Protein AF-A0A897N5T6-F1 (afdb_monomer_lite)

Radius of gyration: 13.93 Å; chains: 1; bounding box: 29×37×34 Å

pLDDT: mean 76.49, std 18.87, range [32.38, 97.38]

Secondary structure (DSSP, 8-state):
-----EEEEEETTEEEEEESEEEEEEEETTEEEEEETT--EEEEESEEEEEES-EEEEEEETTS-EEEEEE-S-EE-GGGEEE------TT--------EEEEEEEEEEETT-

Foldseek 3Di:
DQKFKWWWWQDPVGIDIGGQWQKWFQPDVQKIWTAGPVGDIDIDGTFTFWIAAWWWWWWQAPVRDTDTAIAHGTWGHDPQWTFTDHDDDPPDPDRDRDDRTGTGTRMIGHPVD

Sequence (113 aa):
MTTENNVMILTDDGIEQHTNLADIAEVMDGKLQIADLDGNRELVPGTIFGASGRWKMWHENDHGEIERFVAEKPLTMPGDFTRFWFDTDENVVECRLKQERVGRIKRLRRADL

Structure (mmCIF, N/CA/C/O backbone):
data_AF-A0A897N5T6-F1
#
_entry.id   AF-A0A897N5T6-F1
#
loop_
_atom_site.group_PDB
_atom_site.id
_atom_site.type_symbol
_atom_site.label_atom_id
_atom_site.label_alt_id
_atom_site.label_comp_id
_atom_site.label_asym_id
_atom_site.label_entity_id
_atom_site.label_seq_id
_atom_site.pdbx_PDB_ins_code
_atom_site.Cartn_x
_atom_site.Cartn_y
_atom_site.Cartn_z
_atom_site.occupancy
_atom_site.B_iso_or_equiv
_atom_site.auth_seq_id
_atom_site.auth_comp_id
_atom_site.auth_asym_id
_atom_site.auth_atom_id
_atom_site.pdbx_PDB_model_num
ATOM 1 N N . MET A 1 1 ? 1.073 21.127 8.623 1.00 42.16 1 MET A N 1
ATOM 2 C CA . MET A 1 1 ? 0.322 19.960 9.126 1.00 42.16 1 MET A CA 1
ATOM 3 C C . MET A 1 1 ? 1.079 18.730 8.671 1.00 42.16 1 MET A C 1
ATOM 5 O O . MET A 1 1 ? 1.257 18.573 7.471 1.00 42.16 1 MET A O 1
ATOM 9 N N . THR A 1 2 ? 1.620 17.935 9.588 1.00 50.91 2 THR A N 1
ATOM 10 C CA . THR A 1 2 ? 2.157 16.608 9.266 1.00 50.91 2 THR A CA 1
ATOM 11 C C . THR A 1 2 ? 0.975 15.715 8.921 1.00 50.91 2 THR A C 1
ATOM 13 O O . THR A 1 2 ? 0.148 15.440 9.784 1.00 50.91 2 THR A O 1
ATOM 16 N N . THR A 1 3 ? 0.837 15.338 7.653 1.00 57.62 3 THR A N 1
ATOM 17 C CA . THR A 1 3 ? -0.160 14.347 7.239 1.00 57.62 3 THR A CA 1
ATOM 18 C C . THR A 1 3 ? 0.188 13.035 7.931 1.00 57.62 3 THR A C 1
ATOM 20 O O . THR A 1 3 ? 1.291 12.529 7.739 1.00 57.62 3 THR A O 1
ATOM 23 N N . GLU A 1 4 ? -0.704 12.511 8.769 1.00 74.06 4 GLU A N 1
ATOM 24 C CA . GLU A 1 4 ? -0.477 11.222 9.419 1.00 74.06 4 GLU A CA 1
ATOM 25 C C . GLU A 1 4 ? -0.379 10.112 8.363 1.00 74.06 4 GLU A C 1
ATOM 27 O O . GLU A 1 4 ? -1.181 10.043 7.422 1.00 74.06 4 GLU A O 1
ATOM 32 N N . ASN A 1 5 ? 0.637 9.259 8.511 1.00 81.25 5 ASN A N 1
ATOM 33 C CA . ASN A 1 5 ? 0.808 8.084 7.669 1.00 81.25 5 ASN A CA 1
ATOM 34 C C . ASN A 1 5 ? -0.231 7.034 8.087 1.00 81.25 5 ASN A C 1
ATOM 36 O O . ASN A 1 5 ? -0.169 6.513 9.202 1.00 81.25 5 ASN A O 1
ATOM 40 N N . ASN A 1 6 ? -1.167 6.715 7.198 1.00 88.56 6 ASN A N 1
ATOM 41 C CA . ASN A 1 6 ? -2.135 5.640 7.397 1.00 88.56 6 ASN A CA 1
ATOM 42 C C . ASN A 1 6 ? -2.316 4.832 6.114 1.00 88.56 6 ASN A C 1
ATOM 44 O O . ASN A 1 6 ? -1.971 5.295 5.026 1.00 88.56 6 ASN A O 1
ATOM 48 N N . VAL A 1 7 ? -2.842 3.623 6.267 1.00 90.50 7 VAL A N 1
ATOM 49 C CA . VAL A 1 7 ? -3.160 2.706 5.175 1.00 90.50 7 VAL A CA 1
ATOM 50 C C . VAL A 1 7 ? -4.598 2.244 5.351 1.00 90.50 7 VAL A 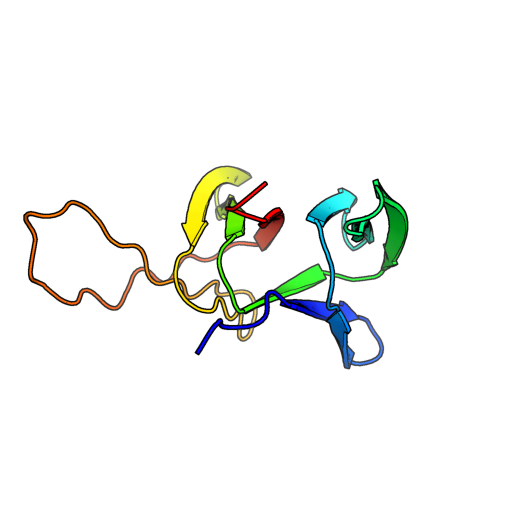C 1
ATOM 52 O O . VAL A 1 7 ? -5.013 1.892 6.451 1.00 90.50 7 VAL A O 1
ATOM 55 N N . MET A 1 8 ? -5.358 2.261 4.265 1.00 91.38 8 MET A N 1
ATOM 56 C CA . MET A 1 8 ? -6.685 1.672 4.176 1.00 91.38 8 MET A CA 1
ATOM 57 C C . MET A 1 8 ? -6.552 0.280 3.566 1.00 91.38 8 MET A C 1
ATOM 59 O O . MET A 1 8 ? -5.914 0.124 2.522 1.00 91.38 8 MET A O 1
ATOM 63 N N . ILE A 1 9 ? -7.154 -0.717 4.200 1.00 92.00 9 ILE A N 1
ATOM 64 C CA . ILE A 1 9 ? -7.186 -2.109 3.758 1.00 92.00 9 ILE A CA 1
ATOM 65 C C . ILE A 1 9 ? -8.633 -2.452 3.425 1.00 92.00 9 ILE A C 1
ATOM 67 O O . ILE A 1 9 ? -9.528 -2.189 4.220 1.00 92.00 9 ILE A O 1
ATOM 71 N N . LEU A 1 10 ? -8.865 -3.013 2.242 1.00 91.25 10 LEU A N 1
ATOM 72 C CA . LEU A 1 10 ? -10.154 -3.582 1.871 1.00 91.25 10 LEU A CA 1
ATOM 73 C C . LEU A 1 10 ? -10.194 -5.040 2.339 1.00 91.25 10 LEU A C 1
ATOM 75 O O . LEU A 1 10 ? -9.399 -5.860 1.868 1.00 91.25 10 LEU A O 1
ATOM 79 N N . THR A 1 11 ? -11.101 -5.333 3.262 1.00 91.44 11 THR A N 1
ATOM 80 C CA . THR A 1 11 ? -11.414 -6.661 3.798 1.00 91.44 11 THR A CA 1
ATOM 81 C C . THR A 1 11 ? -12.807 -7.095 3.331 1.00 91.44 11 THR A C 1
ATOM 83 O O . THR A 1 11 ? -13.541 -6.315 2.718 1.00 91.44 11 THR A O 1
ATOM 86 N N . ASP A 1 12 ? -13.188 -8.343 3.617 1.00 89.81 12 ASP A N 1
ATOM 87 C CA . ASP A 1 12 ? -14.532 -8.855 3.301 1.00 89.81 12 ASP A CA 1
ATOM 88 C C . ASP A 1 12 ? -15.639 -8.107 4.075 1.00 89.81 12 ASP A C 1
ATOM 90 O O . ASP A 1 12 ? -16.778 -8.030 3.611 1.00 89.81 12 ASP A O 1
ATOM 94 N N . ASP A 1 13 ? -15.294 -7.516 5.225 1.00 92.25 13 ASP A N 1
ATOM 95 C CA . ASP A 1 13 ? -16.210 -6.785 6.107 1.00 92.25 13 ASP A CA 1
ATOM 96 C C . ASP A 1 13 ? -16.267 -5.273 5.807 1.00 92.25 13 ASP A C 1
ATOM 98 O O . ASP A 1 13 ? -17.145 -4.566 6.312 1.00 92.25 13 ASP A O 1
ATOM 102 N N . GLY A 1 14 ? -15.362 -4.755 4.968 1.00 90.50 14 GLY A N 1
ATOM 103 C CA . GLY A 1 14 ? -15.343 -3.351 4.559 1.00 90.50 14 GLY A CA 1
ATOM 104 C C . GLY A 1 14 ? -13.942 -2.757 4.446 1.00 90.50 14 GLY A C 1
ATOM 105 O O . GLY A 1 14 ? -12.974 -3.440 4.137 1.00 90.50 14 GLY A O 1
ATOM 106 N N . ILE A 1 15 ? -13.835 -1.439 4.639 1.00 91.06 15 ILE A N 1
ATOM 107 C CA . ILE A 1 15 ? -12.551 -0.729 4.602 1.00 91.06 15 ILE A CA 1
ATOM 108 C C . ILE A 1 15 ? -12.086 -0.478 6.035 1.00 91.06 15 ILE A C 1
ATOM 110 O O . ILE A 1 15 ? -12.745 0.238 6.789 1.00 91.06 15 ILE A O 1
ATOM 114 N N . GLU A 1 16 ? -10.924 -1.020 6.377 1.00 93.19 16 GLU A N 1
ATOM 115 C CA . GLU A 1 16 ? -10.265 -0.848 7.668 1.00 93.19 16 GLU A CA 1
ATOM 116 C C . GLU A 1 16 ? -9.111 0.147 7.555 1.00 93.19 16 GLU A C 1
ATOM 118 O O . GLU A 1 16 ? -8.342 0.134 6.593 1.00 93.19 16 GLU A O 1
ATOM 123 N N . GLN A 1 17 ? -8.981 1.034 8.540 1.00 92.12 17 GLN A N 1
ATOM 124 C CA . GLN A 1 17 ? -7.905 2.019 8.587 1.00 92.12 17 GLN A CA 1
ATOM 125 C C . GLN A 1 17 ? -6.856 1.606 9.617 1.00 92.12 17 GLN A C 1
ATOM 127 O O . GLN A 1 17 ? -7.155 1.478 10.802 1.00 92.12 17 GLN A O 1
ATOM 132 N N . HIS A 1 18 ? -5.606 1.505 9.174 1.00 92.25 18 HIS A N 1
ATOM 133 C CA . HIS A 1 18 ? -4.453 1.213 10.015 1.00 92.25 18 HIS A CA 1
ATOM 134 C C . HIS A 1 18 ? -3.530 2.428 10.105 1.00 92.25 18 HIS A C 1
ATOM 136 O O . HIS A 1 18 ? -3.191 3.064 9.102 1.00 92.25 18 HIS A O 1
ATOM 142 N N . THR A 1 19 ? -3.103 2.745 11.321 1.00 90.56 19 THR A N 1
ATOM 143 C CA . THR A 1 19 ? -2.158 3.824 11.635 1.00 90.56 19 THR A CA 1
ATOM 144 C C . THR A 1 19 ? -0.897 3.239 12.273 1.00 90.56 19 THR A C 1
ATOM 146 O O . THR A 1 19 ? -0.855 2.056 12.598 1.00 90.56 19 THR A O 1
ATOM 149 N N . ASN A 1 20 ? 0.156 4.050 12.434 1.00 88.94 20 ASN A N 1
ATOM 150 C CA . ASN A 1 20 ? 1.417 3.639 13.078 1.00 88.94 20 ASN A CA 1
ATOM 151 C C . ASN A 1 20 ? 2.109 2.426 12.425 1.00 88.94 20 ASN A C 1
ATOM 153 O O . ASN A 1 20 ? 2.764 1.633 13.097 1.00 88.94 20 ASN A O 1
ATOM 157 N N . LEU A 1 21 ? 2.003 2.308 11.101 1.00 91.69 21 LEU A N 1
ATOM 158 C CA . LEU A 1 21 ? 2.660 1.248 10.340 1.00 91.69 21 LEU A CA 1
ATOM 159 C C . LEU A 1 21 ? 4.035 1.693 9.841 1.00 91.69 21 LEU A C 1
ATOM 161 O O . LEU A 1 21 ? 4.182 2.814 9.353 1.00 91.69 21 LEU A O 1
ATOM 165 N N . ALA A 1 22 ? 5.029 0.813 9.914 1.00 93.50 22 ALA A N 1
ATOM 166 C CA . ALA A 1 22 ? 6.328 0.980 9.265 1.00 93.50 22 ALA A CA 1
ATOM 167 C C . ALA A 1 22 ? 6.325 0.435 7.829 1.00 93.50 22 ALA A C 1
ATOM 169 O O . ALA A 1 22 ? 6.913 1.036 6.923 1.00 93.50 22 ALA A O 1
ATOM 170 N N . ASP A 1 23 ? 5.676 -0.710 7.631 1.00 94.81 23 ASP A N 1
ATOM 171 C CA . ASP A 1 23 ? 5.676 -1.466 6.382 1.00 94.81 23 ASP A CA 1
ATOM 172 C C . ASP A 1 23 ? 4.398 -2.300 6.283 1.00 94.81 23 ASP A C 1
ATOM 174 O O . ASP A 1 23 ? 3.913 -2.832 7.279 1.00 94.81 23 ASP A O 1
ATOM 178 N N . ILE A 1 24 ? 3.861 -2.430 5.080 1.00 95.25 24 ILE A N 1
ATOM 179 C CA . ILE A 1 24 ? 2.770 -3.346 4.770 1.00 95.25 24 ILE A CA 1
ATOM 180 C C . ILE A 1 24 ? 3.026 -3.956 3.401 1.00 95.25 24 ILE A C 1
ATOM 182 O O . ILE A 1 24 ? 3.309 -3.239 2.442 1.00 95.25 24 ILE A O 1
ATOM 186 N N . ALA A 1 25 ? 2.949 -5.277 3.304 1.00 95.50 25 ALA A N 1
ATOM 187 C CA . ALA A 1 25 ? 3.234 -6.007 2.078 1.00 95.50 25 ALA A CA 1
ATOM 188 C C . ALA A 1 25 ? 2.219 -7.123 1.855 1.00 95.50 25 ALA A C 1
ATOM 190 O O . ALA A 1 25 ? 1.930 -7.893 2.765 1.00 95.50 25 ALA A O 1
ATOM 191 N N . GLU A 1 26 ? 1.736 -7.258 0.628 1.00 93.50 26 GLU A N 1
ATOM 192 C CA . GLU A 1 26 ? 1.048 -8.455 0.172 1.00 93.50 26 GLU A CA 1
ATOM 193 C C . GLU A 1 26 ? 2.066 -9.593 0.078 1.00 93.50 26 GLU A C 1
ATOM 195 O O . GLU A 1 26 ? 3.010 -9.550 -0.712 1.00 93.50 26 GLU A O 1
ATOM 200 N N . VAL A 1 27 ? 1.899 -10.596 0.939 1.00 93.38 27 VAL A N 1
ATOM 201 C CA . VAL A 1 27 ? 2.794 -11.765 1.008 1.00 93.38 27 VAL A CA 1
ATOM 202 C C . VAL A 1 27 ? 2.198 -12.985 0.309 1.00 93.38 27 VAL A C 1
ATOM 204 O O . VAL A 1 27 ? 2.922 -13.910 -0.050 1.00 93.38 27 VAL A O 1
ATOM 207 N N . MET A 1 28 ? 0.881 -12.983 0.119 1.00 91.00 28 MET A N 1
ATOM 208 C CA . MET A 1 28 ? 0.111 -13.915 -0.701 1.00 91.00 28 MET A CA 1
ATOM 209 C C . MET A 1 28 ? -1.204 -13.235 -1.092 1.00 91.00 28 MET A C 1
ATOM 211 O O . MET A 1 28 ? -1.613 -12.283 -0.429 1.00 91.00 28 MET A O 1
ATOM 215 N N . ASP A 1 29 ? -1.870 -13.732 -2.133 1.00 87.12 29 ASP A N 1
ATOM 216 C CA . ASP A 1 29 ? -3.132 -13.151 -2.600 1.00 87.12 29 ASP A CA 1
ATOM 217 C C . ASP A 1 29 ? -4.151 -13.074 -1.449 1.00 87.12 29 ASP A C 1
ATOM 219 O O . ASP A 1 29 ? -4.384 -14.054 -0.732 1.00 87.12 29 ASP A O 1
ATOM 223 N N . GLY A 1 30 ? -4.680 -11.872 -1.218 1.00 88.6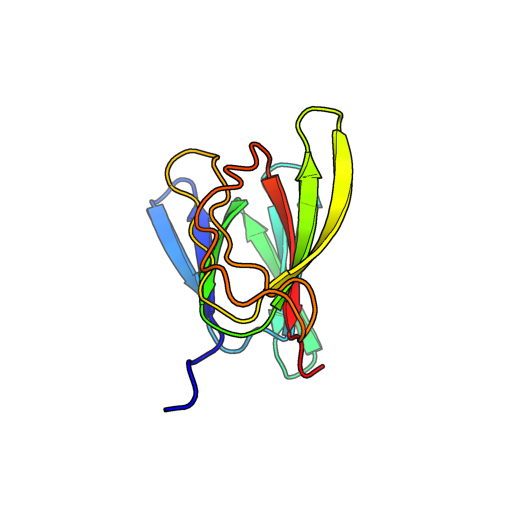9 30 GLY A N 1
ATOM 224 C CA . GLY A 1 30 ? -5.615 -11.583 -0.130 1.00 88.69 30 GLY A CA 1
ATOM 225 C C . GLY A 1 30 ? -5.043 -11.656 1.293 1.00 88.69 30 GLY A C 1
ATOM 226 O O . GLY A 1 30 ? -5.829 -11.629 2.241 1.00 88.69 30 GLY A O 1
ATOM 227 N N . LYS A 1 31 ? -3.716 -11.753 1.492 1.00 94.62 31 LYS A N 1
ATOM 228 C CA . LYS A 1 31 ? -3.103 -11.573 2.822 1.00 94.62 31 LYS A CA 1
ATOM 229 C C . LYS A 1 31 ? -1.935 -10.600 2.823 1.00 94.62 31 LYS A C 1
ATOM 231 O O . LYS A 1 31 ? -0.951 -10.740 2.090 1.00 94.62 31 LYS A O 1
ATOM 236 N N . LEU A 1 32 ? -2.003 -9.686 3.778 1.00 96.12 32 LEU A N 1
ATOM 237 C CA . LEU A 1 32 ? -1.014 -8.656 4.022 1.00 96.12 32 LEU A CA 1
ATOM 238 C C . LEU A 1 32 ? -0.223 -8.999 5.284 1.00 96.12 32 LEU A C 1
ATOM 240 O O . LEU A 1 32 ? -0.782 -9.424 6.292 1.00 96.12 32 LEU A O 1
ATOM 244 N N . GLN A 1 33 ? 1.088 -8.803 5.237 1.00 97.38 33 GLN A N 1
ATOM 245 C CA . GLN A 1 33 ? 1.916 -8.688 6.424 1.00 97.38 33 GLN A CA 1
ATOM 246 C C . GLN A 1 33 ? 2.060 -7.213 6.766 1.00 97.38 33 GLN A C 1
ATOM 248 O O . GLN A 1 33 ? 2.544 -6.434 5.946 1.00 97.38 33 GLN A O 1
ATOM 253 N N . ILE A 1 34 ? 1.667 -6.855 7.981 1.00 95.44 34 ILE A N 1
ATOM 254 C CA . ILE A 1 34 ? 1.821 -5.518 8.541 1.00 95.44 34 ILE A CA 1
ATOM 255 C C . ILE A 1 34 ? 2.982 -5.543 9.529 1.00 95.44 34 ILE A C 1
ATOM 257 O O . ILE A 1 34 ? 3.120 -6.494 10.297 1.00 95.44 34 ILE A O 1
ATOM 261 N N . ALA A 1 35 ? 3.809 -4.503 9.505 1.00 96.06 35 ALA A N 1
ATOM 262 C CA . ALA A 1 35 ? 4.790 -4.210 10.535 1.00 96.06 35 ALA A CA 1
ATOM 263 C C . ALA A 1 35 ? 4.510 -2.834 11.149 1.00 96.06 35 ALA A C 1
ATOM 265 O O . ALA A 1 35 ? 4.380 -1.846 10.419 1.00 96.06 35 ALA A O 1
ATOM 266 N N . ASP A 1 36 ? 4.448 -2.764 12.476 1.00 93.38 36 ASP A N 1
ATOM 267 C CA . ASP A 1 36 ? 4.340 -1.499 13.205 1.00 93.38 36 ASP A CA 1
ATOM 268 C C . ASP A 1 36 ? 5.709 -0.799 13.342 1.00 93.38 36 ASP A C 1
ATOM 270 O O . ASP A 1 36 ? 6.740 -1.290 12.868 1.00 93.38 36 ASP A O 1
ATOM 274 N N . LEU A 1 37 ? 5.724 0.384 13.962 1.00 90.69 37 LEU A N 1
ATOM 275 C CA . LEU A 1 37 ? 6.957 1.153 14.195 1.00 90.69 37 LEU A CA 1
ATOM 276 C C . LEU A 1 37 ? 7.904 0.517 15.220 1.00 90.69 37 LEU A C 1
ATOM 278 O O . LEU A 1 37 ? 9.098 0.811 15.186 1.00 90.69 37 LEU A O 1
ATOM 282 N N . ASP A 1 38 ? 7.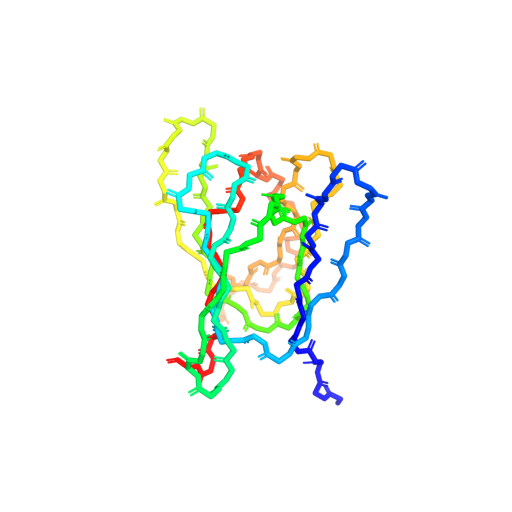392 -0.358 16.084 1.00 91.44 38 ASP A N 1
ATOM 283 C CA . ASP A 1 38 ? 8.175 -1.091 17.081 1.00 91.44 38 ASP A CA 1
ATOM 284 C C . ASP A 1 38 ? 8.790 -2.378 16.493 1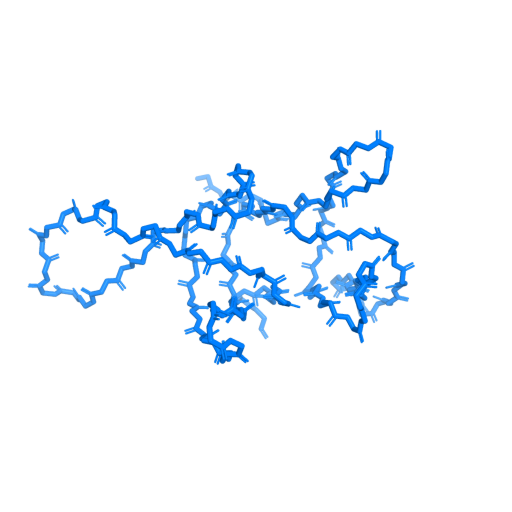.00 91.44 38 ASP A C 1
ATOM 286 O O . ASP A 1 38 ? 9.619 -3.039 17.122 1.00 91.44 38 ASP A O 1
ATOM 290 N N . GLY A 1 39 ? 8.429 -2.715 15.252 1.00 89.81 39 GLY A N 1
ATOM 291 C CA . GLY A 1 39 ? 8.911 -3.877 14.518 1.00 89.81 39 GLY A CA 1
ATOM 292 C C . GLY A 1 39 ? 8.107 -5.152 14.767 1.00 89.81 39 GLY A C 1
ATOM 293 O O . GLY A 1 39 ? 8.499 -6.206 14.248 1.00 89.81 39 GLY A O 1
ATOM 294 N N . ASN A 1 40 ? 6.994 -5.085 15.506 1.00 95.31 40 ASN A N 1
ATOM 295 C CA . ASN A 1 40 ? 6.065 -6.206 15.615 1.00 95.31 40 ASN A CA 1
ATOM 296 C C . ASN A 1 40 ? 5.415 -6.453 14.258 1.00 95.31 40 ASN A C 1
ATOM 298 O O . ASN A 1 40 ? 5.217 -5.530 13.467 1.00 95.31 40 ASN A O 1
ATOM 302 N N . ARG A 1 41 ? 5.101 -7.719 13.976 1.00 96.12 41 ARG A N 1
ATOM 303 C CA . ARG A 1 41 ? 4.528 -8.132 12.696 1.00 96.12 41 ARG A CA 1
ATOM 304 C C . ARG A 1 41 ? 3.296 -8.984 12.897 1.00 96.12 41 ARG A C 1
ATOM 306 O O . ARG A 1 41 ? 3.316 -9.913 13.702 1.00 96.12 41 ARG A O 1
ATOM 313 N N . GLU A 1 42 ? 2.287 -8.734 12.082 1.00 96.12 42 GLU A N 1
ATOM 314 C CA . GLU A 1 42 ? 1.064 -9.526 12.035 1.00 96.12 42 GLU A CA 1
ATOM 315 C C . GLU A 1 42 ? 0.641 -9.813 10.594 1.00 96.12 42 GLU A C 1
ATOM 317 O O . GLU A 1 42 ? 1.077 -9.148 9.651 1.00 96.12 42 GLU A O 1
ATOM 322 N N . LEU A 1 43 ? -0.174 -10.852 10.425 1.00 96.50 43 LEU A N 1
ATOM 323 C CA . LEU A 1 43 ? -0.804 -11.186 9.154 1.00 96.50 43 LEU A CA 1
ATOM 324 C C . LEU A 1 43 ? -2.281 -10.831 9.239 1.00 96.50 43 LEU A C 1
ATOM 326 O O . LEU A 1 43 ? -2.971 -11.327 10.128 1.00 96.50 43 LEU A O 1
ATOM 330 N N . VAL A 1 44 ? -2.758 -10.046 8.281 1.00 94.62 44 VAL A N 1
ATOM 331 C CA . VAL A 1 44 ? -4.165 -9.662 8.168 1.00 94.62 44 VAL A CA 1
ATOM 332 C C . VAL A 1 44 ? -4.716 -10.064 6.797 1.00 94.62 44 VAL A C 1
ATOM 334 O O . VAL A 1 44 ? -3.975 -10.040 5.806 1.00 94.62 44 VAL A O 1
ATOM 337 N N . PRO A 1 45 ? -5.987 -10.482 6.707 1.00 94.94 45 PRO A N 1
ATOM 338 C CA . PRO A 1 45 ? -6.646 -10.664 5.421 1.00 94.94 45 PRO A CA 1
ATOM 339 C C . PRO A 1 45 ? -6.924 -9.304 4.764 1.00 94.94 45 PRO A C 1
ATOM 341 O O . PRO A 1 45 ? -7.152 -8.314 5.452 1.00 94.94 45 PRO A O 1
ATOM 344 N N . GLY A 1 46 ? -6.926 -9.261 3.433 1.00 92.56 46 GLY A N 1
ATOM 345 C CA . GLY A 1 46 ? -7.345 -8.091 2.662 1.00 92.56 46 GLY A CA 1
ATOM 346 C C . GLY A 1 46 ? -6.357 -7.658 1.584 1.00 92.56 46 GLY A C 1
ATOM 347 O O . GLY A 1 46 ? -5.385 -8.347 1.271 1.00 92.56 46 GLY A O 1
ATOM 348 N N . THR A 1 47 ? -6.636 -6.501 0.988 1.00 90.69 47 THR A N 1
ATOM 349 C CA . THR A 1 47 ? -5.804 -5.860 -0.044 1.00 90.69 47 THR A CA 1
ATOM 350 C C . THR A 1 47 ? -5.607 -4.385 0.285 1.00 90.69 47 THR A C 1
ATOM 352 O O . THR A 1 47 ? -6.500 -3.735 0.824 1.00 90.69 47 THR A O 1
ATOM 355 N N . ILE A 1 48 ? -4.434 -3.835 -0.031 1.00 89.94 48 ILE A N 1
ATOM 356 C CA . ILE A 1 48 ? -4.148 -2.411 0.174 1.00 89.94 48 ILE A CA 1
ATOM 357 C C . ILE A 1 48 ? -5.080 -1.590 -0.728 1.00 89.94 48 ILE A C 1
ATOM 359 O O . ILE A 1 48 ? -5.007 -1.697 -1.947 1.00 89.94 48 ILE A O 1
ATOM 363 N N . PHE A 1 49 ? -5.940 -0.767 -0.128 1.00 85.56 49 PHE A N 1
ATOM 364 C CA . PHE A 1 49 ? -6.939 0.063 -0.814 1.00 85.56 49 PHE A CA 1
ATOM 365 C C . PHE A 1 49 ? -6.482 1.513 -1.017 1.00 85.56 49 PHE A C 1
ATOM 367 O O . PHE A 1 49 ? -6.933 2.227 -1.912 1.00 85.56 49 PHE A O 1
ATOM 374 N N . GLY A 1 50 ? -5.588 1.999 -0.170 1.00 84.75 50 GLY A N 1
ATOM 375 C CA . GLY A 1 50 ? -5.076 3.357 -0.263 1.00 84.75 50 GLY A CA 1
ATOM 376 C C . GLY A 1 50 ? -4.213 3.694 0.933 1.00 84.75 50 GLY A C 1
ATOM 377 O O . GLY A 1 50 ? -4.091 2.903 1.863 1.00 84.75 50 GLY A O 1
ATOM 378 N N . ALA A 1 51 ? -3.601 4.867 0.914 1.00 85.62 51 ALA A N 1
ATOM 379 C CA . ALA A 1 51 ? -2.771 5.324 2.015 1.00 85.62 51 ALA A CA 1
ATOM 380 C C . ALA A 1 51 ? -2.633 6.841 2.000 1.00 85.62 51 ALA A C 1
ATOM 382 O O . ALA A 1 51 ? -2.429 7.432 0.942 1.00 85.62 51 ALA A O 1
ATOM 383 N N . SER A 1 52 ? -2.683 7.495 3.157 1.00 83.31 52 SER A N 1
ATOM 384 C CA . SER A 1 52 ? -2.247 8.889 3.270 1.00 83.31 52 SER A CA 1
ATOM 385 C C . SER A 1 52 ? -0.835 8.978 3.830 1.00 83.31 52 SER A C 1
ATOM 387 O O . SER A 1 52 ? -0.396 8.103 4.575 1.00 83.31 52 SER A O 1
ATOM 389 N N . GLY A 1 53 ? -0.125 10.051 3.481 1.00 78.94 53 GLY A N 1
ATOM 390 C CA . GLY A 1 53 ? 1.241 10.298 3.941 1.00 78.94 53 GLY A CA 1
ATOM 391 C C . GLY A 1 53 ? 2.312 9.918 2.917 1.00 78.94 53 GLY A C 1
ATOM 392 O O . GLY A 1 53 ? 2.007 9.755 1.734 1.00 78.94 53 GLY A O 1
ATOM 393 N N . ARG A 1 54 ? 3.573 9.831 3.362 1.00 80.69 54 ARG A N 1
ATOM 394 C CA . ARG A 1 54 ? 4.721 9.562 2.477 1.00 80.69 54 ARG A CA 1
ATOM 395 C C . ARG A 1 54 ? 5.112 8.088 2.497 1.00 80.69 54 ARG A C 1
ATOM 397 O O . ARG A 1 54 ? 5.572 7.577 3.521 1.00 80.69 54 ARG A O 1
ATOM 404 N N . TRP A 1 55 ? 5.017 7.436 1.341 1.00 84.62 55 TRP A N 1
ATOM 405 C CA . TRP A 1 55 ? 5.255 5.998 1.195 1.00 84.62 55 TRP A CA 1
ATOM 406 C C . TRP A 1 55 ? 6.158 5.693 -0.000 1.00 84.62 55 TRP A C 1
ATOM 408 O O . TRP A 1 55 ? 6.001 6.256 -1.079 1.00 84.62 55 TRP A O 1
ATOM 418 N N . LYS A 1 56 ? 7.087 4.755 0.175 1.00 85.81 56 LYS A N 1
ATOM 419 C CA . LYS A 1 56 ? 7.703 3.999 -0.916 1.00 85.81 56 LYS A CA 1
ATOM 420 C C . LYS A 1 56 ? 6.705 2.915 -1.320 1.00 85.81 56 LYS A C 1
ATOM 422 O O . LYS A 1 56 ? 6.290 2.124 -0.475 1.00 85.81 56 LYS A O 1
ATOM 427 N N . MET A 1 57 ? 6.308 2.903 -2.583 1.00 85.44 57 MET A N 1
ATOM 428 C CA . MET A 1 57 ? 5.268 2.038 -3.128 1.00 85.44 57 MET A CA 1
ATOM 429 C C . MET A 1 57 ? 5.869 1.041 -4.111 1.00 85.44 57 MET A C 1
ATOM 431 O O . MET A 1 57 ? 6.678 1.420 -4.957 1.00 85.44 57 MET A O 1
ATOM 435 N N . TRP A 1 58 ? 5.430 -0.212 -4.016 1.00 88.88 58 TRP A N 1
ATOM 436 C CA . TRP A 1 58 ? 5.629 -1.234 -5.036 1.00 88.88 58 TRP A CA 1
ATOM 437 C C . TRP A 1 58 ? 4.271 -1.552 -5.642 1.00 88.88 58 TRP A C 1
ATOM 439 O O . TRP A 1 58 ? 3.357 -1.975 -4.929 1.00 88.88 58 TRP A O 1
ATOM 449 N N . HIS A 1 59 ? 4.146 -1.320 -6.939 1.00 83.88 59 HIS A N 1
ATOM 450 C CA . HIS A 1 59 ? 2.911 -1.475 -7.697 1.00 83.88 59 HIS A CA 1
ATOM 451 C C . HIS A 1 59 ? 3.124 -2.533 -8.775 1.00 83.88 59 HIS A C 1
ATOM 453 O O . HIS A 1 59 ? 4.137 -2.507 -9.466 1.00 83.88 59 HIS A O 1
ATOM 459 N N . GLU A 1 60 ? 2.212 -3.494 -8.850 1.00 83.88 60 GLU A N 1
ATOM 460 C CA . GLU A 1 60 ? 2.173 -4.500 -9.909 1.00 83.88 60 GLU A CA 1
ATOM 461 C C . GLU A 1 60 ? 1.312 -3.965 -11.049 1.00 83.88 60 GLU A C 1
ATOM 463 O O . GLU A 1 60 ? 0.117 -3.729 -10.849 1.00 83.88 60 GLU A O 1
ATOM 468 N N . ASN A 1 61 ? 1.915 -3.755 -12.220 1.00 81.12 61 ASN A N 1
ATOM 469 C CA . ASN A 1 61 ? 1.201 -3.294 -13.408 1.00 81.12 61 ASN A CA 1
ATOM 470 C C . ASN A 1 61 ? 0.368 -4.426 -14.051 1.00 81.12 61 ASN A C 1
ATOM 472 O O . ASN A 1 61 ? 0.397 -5.581 -13.626 1.00 81.12 61 ASN A O 1
ATOM 476 N N . ASP A 1 62 ? -0.389 -4.100 -15.095 1.00 77.56 62 ASP A N 1
ATOM 477 C CA . ASP A 1 62 ? -1.227 -5.038 -15.857 1.00 77.56 62 ASP A CA 1
ATOM 478 C C . ASP A 1 62 ? -0.437 -6.120 -16.617 1.00 77.56 62 ASP A C 1
ATOM 480 O O . ASP A 1 62 ? -1.008 -7.127 -17.041 1.00 77.56 62 ASP A O 1
ATOM 484 N N . HIS A 1 63 ? 0.880 -5.953 -16.738 1.00 79.25 63 HIS A N 1
ATOM 485 C CA . HIS A 1 63 ? 1.808 -6.946 -17.273 1.00 79.25 63 HIS A CA 1
ATOM 486 C C . HIS A 1 63 ? 2.443 -7.838 -16.188 1.00 79.25 63 HIS A C 1
ATOM 488 O O . HIS A 1 63 ? 3.221 -8.734 -16.522 1.00 79.25 63 HIS A O 1
ATOM 494 N N . GLY A 1 64 ? 2.110 -7.632 -14.907 1.00 80.88 64 GLY A N 1
ATOM 495 C CA . GLY A 1 64 ? 2.678 -8.372 -13.773 1.00 80.88 64 GLY A CA 1
ATOM 496 C C . GLY A 1 64 ? 4.085 -7.917 -13.370 1.00 80.88 64 GLY A C 1
ATOM 497 O O . GLY A 1 64 ? 4.783 -8.615 -12.632 1.00 80.88 64 GLY A O 1
ATOM 498 N N . GLU A 1 65 ? 4.542 -6.765 -13.861 1.00 81.81 65 GLU A N 1
ATOM 499 C CA . GLU A 1 65 ? 5.840 -6.196 -13.507 1.00 81.81 65 GLU A CA 1
ATOM 500 C C . GLU A 1 65 ? 5.717 -5.310 -12.265 1.00 81.81 65 GLU A C 1
ATOM 502 O O . GLU A 1 65 ? 4.732 -4.594 -12.083 1.00 81.81 65 GLU A O 1
ATOM 507 N N . ILE A 1 66 ? 6.747 -5.331 -11.413 1.00 83.19 66 ILE A N 1
ATOM 508 C CA . ILE A 1 66 ? 6.776 -4.529 -10.187 1.00 83.19 66 ILE A CA 1
ATOM 509 C C . ILE A 1 66 ? 7.512 -3.210 -10.420 1.00 83.19 66 ILE A C 1
ATOM 511 O O . ILE A 1 66 ? 8.744 -3.171 -10.504 1.00 83.19 66 ILE A O 1
ATOM 515 N N . GLU A 1 67 ? 6.756 -2.120 -10.421 1.00 80.19 67 GLU A N 1
ATOM 516 C CA . GLU A 1 67 ? 7.247 -0.748 -10.491 1.00 80.19 67 GLU A CA 1
ATOM 517 C C . GLU A 1 67 ? 7.404 -0.143 -9.084 1.00 80.19 67 GLU A C 1
ATOM 519 O O . GLU A 1 67 ? 6.722 -0.532 -8.130 1.00 80.19 67 GLU A O 1
ATOM 524 N N . ARG A 1 68 ? 8.340 0.804 -8.925 1.00 81.69 68 ARG A N 1
ATOM 525 C CA . ARG A 1 68 ? 8.673 1.419 -7.629 1.00 81.69 68 ARG A CA 1
ATOM 526 C C . ARG A 1 68 ? 8.533 2.928 -7.686 1.00 81.69 68 ARG A C 1
ATOM 528 O O . ARG A 1 68 ? 9.109 3.565 -8.563 1.00 81.69 68 ARG A O 1
ATOM 535 N N . PHE A 1 69 ? 7.860 3.494 -6.691 1.00 78.38 69 PHE A N 1
ATOM 536 C CA . PHE A 1 69 ? 7.581 4.927 -6.625 1.00 78.38 69 PHE A CA 1
ATOM 537 C C . PHE A 1 69 ? 7.761 5.468 -5.209 1.00 78.38 69 PHE A C 1
ATOM 539 O O . PHE A 1 69 ? 7.644 4.728 -4.232 1.00 78.38 69 PHE A O 1
ATOM 546 N N . VAL A 1 70 ? 7.999 6.773 -5.088 1.00 71.56 70 VAL A N 1
ATOM 547 C CA . VAL A 1 70 ? 7.834 7.500 -3.825 1.00 71.56 70 VAL A CA 1
ATOM 548 C C . VAL A 1 70 ? 6.591 8.367 -3.966 1.00 71.56 70 VAL A C 1
ATOM 550 O O . VAL A 1 70 ? 6.543 9.262 -4.803 1.00 71.56 70 VAL A O 1
ATOM 553 N N . ALA A 1 71 ? 5.571 8.075 -3.169 1.00 65.56 71 ALA A N 1
ATOM 554 C CA . ALA A 1 71 ? 4.357 8.864 -3.096 1.00 65.56 71 ALA A CA 1
ATOM 555 C C . ALA A 1 71 ? 4.523 9.945 -2.028 1.00 65.56 71 ALA A C 1
ATOM 557 O O . ALA A 1 71 ? 4.707 9.637 -0.850 1.00 65.56 71 ALA A O 1
ATOM 558 N N . GLU A 1 72 ? 4.458 11.212 -2.434 1.00 61.00 72 GLU A N 1
ATOM 559 C CA . GLU A 1 72 ? 4.544 12.356 -1.515 1.00 61.00 72 GLU A CA 1
ATOM 560 C C . GLU A 1 72 ? 3.173 12.922 -1.116 1.00 61.00 72 GLU A C 1
ATOM 562 O O . GLU A 1 72 ? 3.072 13.760 -0.219 1.00 61.00 72 GLU A O 1
ATOM 567 N N . LYS A 1 73 ? 2.108 12.451 -1.773 1.00 62.06 73 LYS A N 1
ATOM 568 C CA . LYS A 1 73 ? 0.712 12.854 -1.559 1.00 62.06 73 LYS A CA 1
ATOM 569 C C . LYS A 1 73 ? -0.170 11.615 -1.333 1.00 62.06 73 LYS A C 1
ATOM 571 O O . LYS A 1 73 ? 0.236 10.523 -1.728 1.00 62.06 73 LYS A O 1
ATOM 576 N N . PRO A 1 74 ? -1.371 11.771 -0.737 1.00 61.22 74 PRO A N 1
ATOM 577 C CA . PRO A 1 74 ? -2.285 10.657 -0.497 1.00 61.22 74 PRO A CA 1
ATOM 578 C C . PRO A 1 74 ? -2.580 9.827 -1.754 1.00 61.22 74 PRO A C 1
ATOM 580 O O . PRO A 1 74 ? -2.822 10.368 -2.834 1.00 61.22 74 PRO A O 1
ATOM 583 N N . LEU A 1 75 ? -2.569 8.512 -1.565 1.00 68.38 75 LEU A N 1
ATOM 584 C CA . LEU A 1 75 ? -2.853 7.452 -2.520 1.00 68.38 75 LEU A CA 1
ATOM 585 C C . LEU A 1 75 ? -4.278 6.949 -2.288 1.00 68.38 75 LEU A C 1
ATOM 587 O O . LEU A 1 75 ? -4.644 6.595 -1.167 1.00 68.38 75 LEU A O 1
ATOM 591 N N . THR A 1 76 ? -5.081 6.874 -3.345 1.00 57.47 76 THR A N 1
ATOM 592 C CA . THR A 1 76 ? -6.429 6.284 -3.273 1.00 57.47 76 THR A CA 1
ATOM 593 C C . THR A 1 76 ? -6.611 5.276 -4.397 1.00 57.47 76 THR A C 1
ATOM 595 O O . THR A 1 76 ? -6.158 5.548 -5.513 1.00 57.47 76 THR A O 1
ATOM 598 N N . MET A 1 77 ? -7.285 4.153 -4.114 1.00 60.28 77 MET A N 1
ATOM 599 C CA . MET A 1 77 ? -7.674 3.168 -5.127 1.00 60.28 77 MET A CA 1
ATOM 600 C C . MET A 1 77 ? -9.191 2.947 -5.218 1.00 60.28 77 MET A C 1
ATOM 602 O O . MET A 1 77 ? -9.700 1.928 -4.757 1.00 60.28 77 MET A O 1
ATOM 606 N N . PRO A 1 78 ? -9.970 3.851 -5.830 1.00 50.94 78 PRO A N 1
ATOM 607 C CA . PRO A 1 78 ? -11.351 3.515 -6.155 1.00 50.94 78 PRO A CA 1
ATOM 608 C C . PRO A 1 78 ? -11.384 2.426 -7.247 1.00 50.94 78 PRO A C 1
ATOM 610 O O . PRO A 1 78 ? -11.074 2.711 -8.399 1.00 50.94 78 PRO A O 1
ATOM 613 N N . GLY A 1 79 ? -11.768 1.193 -6.890 1.00 48.03 79 GLY A N 1
ATOM 614 C CA . GLY A 1 79 ? -12.076 0.106 -7.835 1.00 48.03 79 GLY A CA 1
ATOM 615 C C . GLY A 1 79 ? -10.892 -0.405 -8.666 1.00 48.03 79 GLY A C 1
ATOM 616 O O . GLY A 1 79 ? -11.010 -0.465 -9.883 1.00 48.03 79 GLY A O 1
ATOM 617 N N . ASP A 1 80 ? -9.769 -0.742 -8.021 1.00 51.22 80 ASP A N 1
ATOM 618 C CA . ASP A 1 80 ? -8.528 -1.275 -8.633 1.00 51.22 80 ASP A CA 1
ATOM 619 C C . ASP A 1 80 ? -7.698 -0.288 -9.484 1.00 51.22 80 ASP A C 1
ATOM 621 O O . ASP A 1 80 ? -6.709 -0.666 -10.118 1.00 51.22 80 ASP A O 1
ATOM 625 N N . PHE A 1 81 ? -8.038 1.003 -9.463 1.00 50.38 81 PHE A N 1
ATOM 626 C CA . PHE A 1 81 ? -7.242 2.056 -10.099 1.00 50.38 81 PHE A CA 1
ATOM 627 C C . PHE A 1 81 ? -6.391 2.782 -9.067 1.00 50.38 81 PHE A C 1
ATOM 629 O O . PHE A 1 81 ? -6.931 3.533 -8.258 1.00 50.38 81 PHE A O 1
ATOM 636 N N . THR A 1 82 ? -5.064 2.655 -9.120 1.00 55.50 82 THR A N 1
ATOM 637 C CA . THR A 1 82 ? -4.211 3.453 -8.231 1.00 55.50 82 THR A CA 1
ATOM 638 C C . THR A 1 82 ? -4.052 4.856 -8.812 1.00 55.50 82 THR A C 1
ATOM 640 O O . THR A 1 82 ? -3.403 5.052 -9.841 1.00 55.50 82 THR A O 1
ATOM 643 N N . ARG A 1 83 ? -4.633 5.864 -8.149 1.00 56.66 83 ARG A N 1
ATOM 644 C CA . ARG A 1 83 ? -4.406 7.276 -8.486 1.00 56.66 83 ARG A CA 1
ATOM 645 C C . ARG A 1 83 ? -3.355 7.851 -7.557 1.00 56.66 83 ARG A C 1
ATOM 647 O O . ARG A 1 83 ? -3.600 8.016 -6.361 1.00 56.66 83 ARG A O 1
ATOM 654 N N . PHE A 1 84 ? -2.200 8.173 -8.123 1.00 58.94 84 PHE A N 1
ATOM 655 C CA . PHE A 1 84 ? -1.095 8.779 -7.398 1.00 58.94 84 PHE A CA 1
ATOM 656 C C . PHE A 1 84 ? -0.576 10.032 -8.094 1.00 58.94 84 PHE A C 1
ATOM 658 O O . PHE A 1 84 ? -0.672 10.187 -9.310 1.00 58.94 84 PHE A O 1
ATOM 665 N N . TRP A 1 85 ? -0.054 10.944 -7.279 1.00 51.94 85 TRP A N 1
ATOM 666 C CA . TRP A 1 85 ? 0.630 12.145 -7.730 1.00 51.94 85 TRP A CA 1
ATOM 667 C C . TRP A 1 85 ? 2.128 11.894 -7.599 1.00 51.94 85 TRP A C 1
ATOM 669 O O . TRP A 1 85 ? 2.621 11.744 -6.481 1.00 51.94 85 TRP A O 1
ATOM 679 N N . PHE A 1 86 ? 2.838 11.830 -8.718 1.00 48.03 86 PHE A N 1
ATOM 680 C CA . PHE A 1 86 ? 4.298 11.859 -8.734 1.00 48.03 86 PHE A CA 1
ATOM 681 C C . PHE A 1 86 ? 4.774 13.283 -9.018 1.00 48.03 86 PHE A C 1
ATOM 683 O O . PH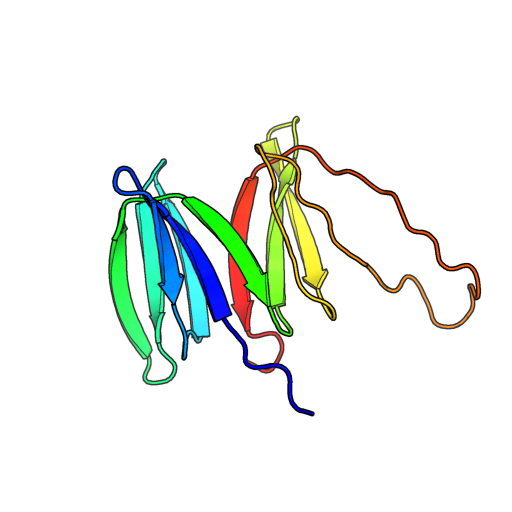E A 1 86 ? 4.168 13.987 -9.827 1.00 48.03 86 PHE A O 1
ATOM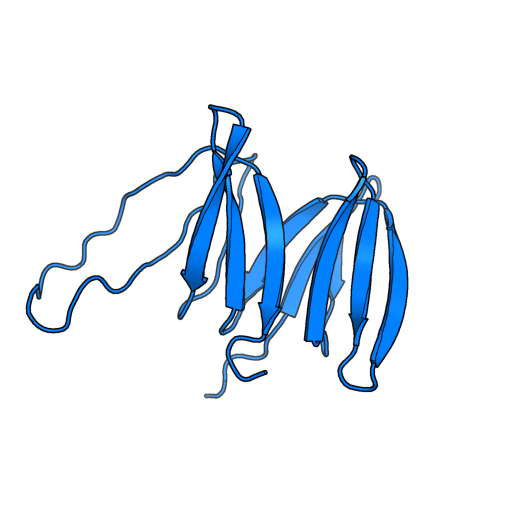 690 N N . ASP A 1 87 ? 5.841 13.695 -8.336 1.00 42.28 87 ASP A N 1
ATOM 691 C CA . ASP A 1 87 ? 6.648 14.835 -8.757 1.00 42.28 87 ASP A CA 1
ATOM 692 C C . ASP A 1 87 ? 7.735 14.286 -9.688 1.00 42.28 87 ASP A C 1
ATOM 694 O O . ASP A 1 87 ? 8.486 13.382 -9.312 1.00 42.28 87 ASP A O 1
ATOM 698 N N . THR A 1 88 ? 7.750 14.734 -10.937 1.00 43.31 88 THR A N 1
ATOM 699 C CA . THR A 1 88 ? 8.764 14.339 -11.922 1.00 43.31 88 THR A CA 1
ATOM 700 C C . THR A 1 88 ? 9.633 15.550 -12.202 1.00 43.31 88 THR A C 1
ATOM 702 O O . THR A 1 88 ? 9.210 16.405 -12.971 1.00 43.31 88 THR A O 1
ATOM 705 N N . ASP A 1 89 ? 10.822 15.570 -11.595 1.00 41.56 89 ASP A N 1
ATOM 706 C CA . ASP A 1 89 ? 11.905 16.553 -11.744 1.00 41.56 89 ASP A CA 1
ATOM 707 C C . ASP A 1 89 ? 11.557 18.041 -11.517 1.00 41.56 89 ASP A C 1
ATOM 709 O O . ASP A 1 89 ? 10.625 18.610 -12.081 1.00 41.56 89 ASP A O 1
ATOM 713 N N . GLU A 1 90 ? 12.440 18.729 -10.781 1.00 43.22 90 GLU A N 1
ATOM 714 C CA . GLU A 1 90 ? 12.368 20.152 -10.392 1.00 43.22 90 GLU A CA 1
ATOM 715 C C . GLU A 1 90 ? 12.336 21.169 -11.564 1.00 43.22 90 GLU A C 1
ATOM 717 O O . GLU A 1 90 ? 12.370 22.376 -11.338 1.00 43.22 90 GLU A O 1
ATOM 722 N N . ASN A 1 91 ? 12.251 20.724 -12.823 1.00 41.09 91 ASN A N 1
ATOM 723 C CA . ASN A 1 91 ? 12.227 21.581 -14.016 1.00 41.09 91 ASN A CA 1
ATOM 724 C C . ASN A 1 91 ? 10.966 21.452 -14.886 1.00 41.09 91 ASN A C 1
ATOM 726 O O . ASN A 1 91 ? 10.938 21.996 -15.992 1.00 41.09 91 ASN A O 1
ATOM 730 N N . VAL A 1 92 ? 9.902 20.791 -14.420 1.00 39.16 92 VAL A N 1
ATOM 731 C CA . VAL A 1 92 ? 8.635 20.728 -15.167 1.00 39.16 92 VAL A CA 1
ATOM 732 C C . VAL A 1 92 ? 7.483 21.248 -14.311 1.00 39.16 92 VAL A C 1
ATOM 734 O O . VAL A 1 92 ? 6.754 20.504 -13.664 1.00 39.16 92 VAL A O 1
ATOM 737 N N . VAL A 1 93 ? 7.286 22.570 -14.353 1.00 36.72 93 VAL A N 1
ATOM 738 C CA . VAL A 1 93 ? 6.075 23.247 -13.862 1.00 36.72 93 VAL A CA 1
ATOM 739 C C . VAL A 1 93 ? 4.925 22.974 -14.837 1.00 36.72 93 VAL A C 1
ATOM 741 O O . VAL A 1 93 ? 4.466 23.847 -15.564 1.00 36.72 93 VAL A O 1
ATOM 744 N N . GLU A 1 94 ? 4.448 21.737 -14.864 1.00 32.38 94 GLU A N 1
ATOM 745 C CA . GLU A 1 94 ? 3.107 21.413 -15.334 1.00 32.38 94 GLU A CA 1
ATOM 746 C C . GLU A 1 94 ? 2.496 20.438 -14.338 1.00 32.38 94 GLU A C 1
ATOM 748 O O . GLU A 1 94 ? 2.922 19.292 -14.223 1.00 32.38 94 GLU A O 1
ATOM 753 N N . CYS A 1 95 ? 1.466 20.896 -13.628 1.00 34.50 95 CYS A N 1
ATOM 754 C CA . CYS A 1 95 ? 0.575 20.064 -12.832 1.00 34.50 95 CYS A CA 1
ATOM 755 C C . CYS A 1 95 ? -0.068 18.979 -13.716 1.00 34.50 95 CYS A C 1
ATOM 757 O O . CYS A 1 95 ? -1.199 19.132 -14.181 1.00 34.50 95 CYS A O 1
ATOM 759 N N . ARG A 1 96 ? 0.632 17.865 -13.947 1.00 37.56 96 ARG A N 1
ATOM 760 C CA . ARG A 1 96 ? 0.096 16.682 -14.620 1.00 37.56 96 ARG A CA 1
ATOM 761 C C . ARG A 1 96 ? -0.594 15.794 -13.598 1.00 37.56 96 ARG A C 1
ATOM 763 O O . ARG A 1 96 ? -0.052 14.817 -13.099 1.00 37.56 96 ARG A O 1
ATOM 770 N N . LEU A 1 97 ? -1.853 16.116 -13.325 1.00 44.44 97 LEU A N 1
ATOM 771 C CA . LEU A 1 97 ? -2.814 15.045 -13.078 1.00 44.44 97 LEU A CA 1
ATOM 772 C C . LEU A 1 97 ? -2.825 14.121 -14.302 1.00 44.44 97 LEU A C 1
ATOM 774 O O . LEU A 1 97 ? -2.886 14.625 -15.423 1.00 44.44 97 LEU A O 1
ATOM 778 N N . LYS A 1 98 ? -2.896 12.806 -14.052 1.00 46.00 98 LYS A N 1
ATOM 779 C CA . LYS A 1 98 ? -3.191 11.699 -14.989 1.00 46.00 98 LYS A CA 1
ATOM 780 C C . LYS A 1 98 ? -1.983 10.897 -15.492 1.00 46.00 98 LYS A C 1
ATOM 782 O O . LYS A 1 98 ? -1.655 10.919 -16.673 1.00 46.00 98 LYS A O 1
ATOM 787 N N . GLN A 1 99 ? -1.465 10.010 -14.649 1.00 50.03 99 GLN A N 1
ATOM 788 C CA . GLN A 1 99 ? -1.435 8.614 -15.088 1.00 50.03 99 GLN A CA 1
ATOM 789 C C . GLN A 1 99 ? -2.349 7.818 -14.169 1.00 50.03 99 GLN A C 1
ATOM 791 O O . GLN A 1 99 ? -2.055 7.602 -13.000 1.00 50.03 99 GLN A O 1
ATOM 796 N N . GLU A 1 100 ? -3.507 7.449 -14.703 1.00 54.50 100 GLU A N 1
ATOM 797 C CA . GLU A 1 100 ? -4.298 6.360 -14.154 1.00 54.50 100 GLU A CA 1
ATOM 798 C C . GLU A 1 100 ? -3.510 5.086 -14.459 1.00 54.50 100 GLU A C 1
ATOM 800 O O . GLU A 1 100 ? -3.364 4.706 -15.620 1.00 54.50 100 GLU A O 1
ATOM 805 N N . ARG A 1 101 ? -2.887 4.505 -13.433 1.00 59.59 101 ARG A N 1
ATOM 806 C CA . ARG A 1 101 ? -2.213 3.214 -13.551 1.00 59.59 101 ARG A CA 1
ATOM 807 C C . ARG A 1 101 ? -3.164 2.156 -13.009 1.00 59.59 101 ARG A C 1
ATOM 809 O O . ARG A 1 101 ? -3.618 2.240 -11.867 1.00 59.59 101 ARG A O 1
ATOM 816 N N . VAL A 1 102 ? -3.489 1.193 -13.863 1.00 63.50 102 VAL A N 1
ATOM 817 C CA . VAL A 1 102 ? -4.241 -0.003 -13.481 1.00 63.50 102 VAL A CA 1
ATOM 818 C C . VAL A 1 102 ? -3.257 -0.972 -12.837 1.00 63.50 102 VAL A C 1
ATOM 820 O O . VAL A 1 102 ? -2.144 -1.129 -13.337 1.00 63.50 102 VAL A O 1
ATOM 823 N N . GLY A 1 103 ? -3.638 -1.574 -11.713 1.00 71.62 103 GLY A N 1
ATOM 824 C CA . GLY A 1 103 ? -2.809 -2.567 -11.033 1.00 71.62 103 GLY A CA 1
ATOM 825 C C . GLY A 1 103 ? -2.851 -2.451 -9.514 1.00 71.62 103 GLY A C 1
ATOM 826 O O . GLY A 1 103 ? -3.350 -1.460 -8.971 1.00 71.62 103 GLY A O 1
ATOM 827 N N . ARG A 1 104 ? -2.311 -3.462 -8.831 1.00 79.19 104 ARG A N 1
ATOM 828 C CA . ARG A 1 104 ? -2.406 -3.618 -7.373 1.00 79.19 104 ARG A CA 1
ATOM 829 C C . ARG A 1 104 ? -1.190 -3.035 -6.661 1.00 79.19 104 ARG A C 1
ATOM 831 O O . ARG A 1 104 ? -0.052 -3.195 -7.099 1.00 79.19 104 ARG A O 1
ATOM 838 N N . ILE A 1 105 ? -1.410 -2.411 -5.506 1.00 85.25 105 ILE A N 1
ATOM 839 C CA . ILE A 1 105 ? -0.316 -2.071 -4.591 1.00 85.25 105 ILE A CA 1
ATOM 840 C C . ILE A 1 105 ? 0.109 -3.346 -3.860 1.00 85.25 105 ILE A C 1
ATOM 842 O O . ILE A 1 105 ? -0.648 -3.883 -3.057 1.00 85.25 105 ILE A O 1
ATOM 846 N N . LYS A 1 106 ? 1.342 -3.800 -4.097 1.00 89.50 106 LYS A N 1
ATOM 847 C CA . LYS A 1 106 ? 1.910 -4.990 -3.441 1.00 89.50 106 LYS A CA 1
ATOM 848 C C . LYS A 1 106 ? 2.620 -4.653 -2.140 1.00 89.50 106 LYS A C 1
ATOM 850 O O . LYS A 1 106 ? 2.770 -5.517 -1.284 1.00 89.50 106 LYS A O 1
ATOM 855 N N . ARG A 1 107 ? 3.107 -3.419 -1.981 1.00 92.00 107 ARG A N 1
ATOM 856 C CA . ARG A 1 107 ? 3.777 -2.982 -0.750 1.00 92.00 107 ARG A CA 1
ATOM 857 C C . ARG A 1 107 ? 3.748 -1.475 -0.580 1.00 92.00 107 ARG A C 1
ATOM 859 O O . ARG A 1 107 ? 3.966 -0.738 -1.543 1.00 92.00 107 ARG A O 1
ATOM 866 N N . LEU A 1 108 ? 3.611 -1.042 0.668 1.00 90.56 108 LEU A N 1
ATOM 867 C CA . LEU A 1 108 ? 3.901 0.313 1.113 1.00 90.56 108 LEU A CA 1
ATOM 868 C C . LEU A 1 108 ? 4.888 0.263 2.278 1.00 90.56 108 LEU A C 1
ATOM 870 O O . LEU A 1 108 ? 4.620 -0.359 3.301 1.00 90.56 108 LEU A O 1
ATOM 874 N N . ARG A 1 109 ? 6.012 0.964 2.142 1.00 91.12 109 ARG A N 1
ATOM 875 C CA . ARG A 1 109 ? 6.976 1.186 3.226 1.00 91.12 109 ARG A CA 1
ATOM 876 C C . ARG A 1 109 ? 7.058 2.669 3.529 1.00 91.12 109 ARG A C 1
ATOM 878 O O . ARG A 1 109 ? 7.135 3.463 2.592 1.00 91.12 109 ARG A O 1
ATOM 885 N N . ARG A 1 110 ? 7.069 3.065 4.799 1.00 86.25 110 ARG A N 1
ATOM 886 C CA . ARG A 1 110 ? 7.230 4.478 5.171 1.00 86.25 110 ARG A CA 1
ATOM 887 C C . ARG A 1 110 ? 8.454 5.081 4.484 1.00 86.25 110 ARG A C 1
ATOM 889 O O . ARG A 1 110 ? 9.531 4.487 4.485 1.00 86.25 110 ARG A O 1
ATOM 896 N N . ALA A 1 111 ? 8.276 6.236 3.846 1.00 84.38 111 ALA A N 1
ATOM 897 C CA . ALA A 1 111 ? 9.349 6.852 3.068 1.00 84.38 111 ALA A CA 1
ATOM 898 C C . ALA A 1 111 ? 10.472 7.422 3.948 1.00 84.38 111 ALA A C 1
ATOM 900 O O . ALA A 1 111 ? 11.610 7.523 3.492 1.00 84.38 111 ALA A O 1
ATOM 901 N N . ASP A 1 112 ? 10.140 7.772 5.190 1.00 80.62 112 ASP A N 1
ATOM 902 C CA . ASP A 1 112 ? 11.036 8.313 6.209 1.00 80.62 112 ASP A CA 1
ATOM 903 C C . ASP A 1 112 ? 11.757 7.238 7.047 1.00 80.62 112 ASP A C 1
ATOM 905 O O . ASP A 1 112 ? 12.544 7.585 7.926 1.00 80.62 112 ASP A O 1
ATOM 909 N N . LEU A 1 113 ? 11.532 5.953 6.733 1.00 80.62 113 LEU A N 1
ATOM 910 C CA . LEU A 1 113 ? 12.264 4.779 7.234 1.00 80.62 113 LEU A CA 1
ATOM 911 C C . LEU A 1 113 ? 13.059 4.081 6.109 1.00 80.62 113 LEU A C 1
ATOM 913 O O . LEU A 1 113 ? 13.888 3.197 6.424 1.00 80.62 113 LEU A O 1
#

Organism: NCBI:txid2841257